Protein AF-N6V0Q0-F1 (afdb_monomer)

InterPro domains:
  IPR012042 Inorganic triphosphatase NeuTTM/CthTTM-like [PIRSF016487] (2-120)
  IPR012042 Inorganic triphosphatase NeuTTM/CthTTM-like [PTHR40114] (2-116)
  IPR023577 CYTH domain [PF01928] (3-109)
  IPR023577 CYTH domain [PS51707] (1-115)
  IPR023577 CYTH domain [SM01118] (1-115)
  IPR033469 CYTH-like domain superfamily [SSF55154] (2-115)

Sequence (128 aa):
MDDRSVRIRLTNESNATLTIKIGKAMTRDEFEYEIPVEDAEELLGTAIGLVIEKTRHKVPFKGFVWEIDVFRGAHRGLVIAEVEMEDENDNPELPDWIGREV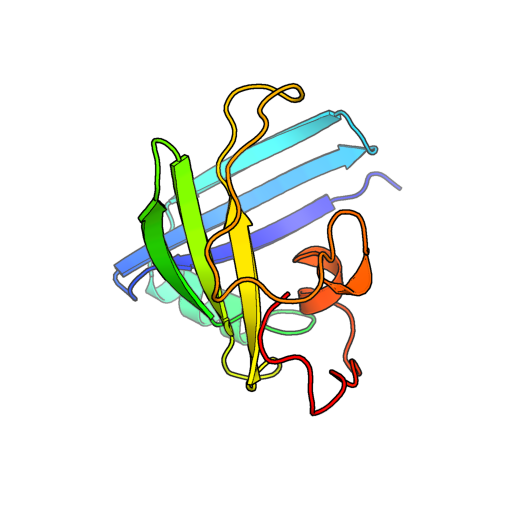TGEHRYSNQALATQFEQEYDELSHTA

Organism: NCBI:txid363754

Nearest PDB structures (foldseek):
  2fgg-assembly1_A  TM=7.174E-01  e=3.174E+00  Mycobacterium tuberculosis
  5wbf-assembly2_B  TM=3.693E-01  e=1.429E+00  Helicobacter pylori 26695
  2qkd-assembly1_A  TM=4.782E-01  e=7.461E+00  Mus musculus
  5wbf-assembly1_A  TM=3.413E-01  e=7.461E+00  Helicobacter pylori 26695

Structure (mmCIF, N/CA/C/O backbone):
data_AF-N6V0Q0-F1
#
_entry.id   AF-N6V0Q0-F1
#
loop_
_atom_site.group_PDB
_atom_site.id
_atom_site.type_symbol
_atom_site.label_atom_id
_atom_site.label_alt_id
_atom_site.label_comp_id
_atom_site.label_asym_id
_atom_site.label_entity_id
_atom_site.label_seq_id
_atom_site.pdbx_PDB_ins_code
_atom_site.Cartn_x
_atom_site.Cartn_y
_atom_site.Cartn_z
_atom_site.occupancy
_atom_site.B_iso_or_equiv
_atom_site.auth_seq_id
_atom_site.auth_comp_id
_atom_site.auth_asym_id
_atom_site.auth_atom_id
_atom_site.pdbx_PDB_model_num
ATOM 1 N N . MET A 1 1 ? -12.318 23.017 2.658 1.00 42.25 1 MET A N 1
ATOM 2 C CA . MET A 1 1 ? -12.156 22.066 3.771 1.00 42.25 1 MET A CA 1
ATOM 3 C C . MET A 1 1 ? -10.741 21.539 3.660 1.00 42.25 1 MET A C 1
ATOM 5 O O . MET A 1 1 ? -10.364 21.161 2.557 1.00 42.25 1 MET A O 1
ATOM 9 N N . ASP A 1 2 ? -9.922 21.672 4.698 1.00 52.44 2 ASP A N 1
ATOM 10 C CA . ASP A 1 2 ? -8.581 21.082 4.677 1.00 52.44 2 ASP A CA 1
ATOM 11 C C . ASP A 1 2 ? -8.747 19.565 4.688 1.00 52.44 2 ASP A C 1
ATOM 13 O O . ASP A 1 2 ? -9.481 19.045 5.529 1.00 52.44 2 ASP A O 1
ATOM 17 N N . ASP A 1 3 ? -8.154 18.885 3.708 1.00 76.06 3 ASP A N 1
ATOM 18 C CA . ASP A 1 3 ? -8.259 17.435 3.606 1.00 76.06 3 ASP A CA 1
ATOM 19 C C . ASP A 1 3 ? -7.396 16.808 4.707 1.00 76.06 3 ASP A C 1
ATOM 21 O O . ASP A 1 3 ? -6.261 17.234 4.955 1.00 76.06 3 ASP A O 1
ATOM 25 N N . ARG A 1 4 ? -7.981 15.854 5.427 1.00 83.19 4 ARG A N 1
ATOM 26 C CA . ARG A 1 4 ? -7.357 15.179 6.563 1.00 83.19 4 ARG A CA 1
ATOM 27 C C . ARG A 1 4 ? -7.634 13.699 6.426 1.00 83.19 4 ARG A C 1
ATOM 29 O O . ARG A 1 4 ? -8.791 13.294 6.371 1.00 83.19 4 ARG A O 1
ATOM 36 N N . SER A 1 5 ? -6.576 12.903 6.424 1.00 87.06 5 SER A N 1
ATOM 37 C CA . SER A 1 5 ? -6.690 11.448 6.400 1.00 87.06 5 SER A CA 1
ATOM 38 C C . SER A 1 5 ? -5.915 10.853 7.559 1.00 87.06 5 SER A C 1
ATOM 40 O O . SER A 1 5 ? -4.757 11.217 7.776 1.00 87.06 5 SER A O 1
ATOM 42 N N . VAL A 1 6 ? -6.537 9.907 8.251 1.00 90.81 6 VAL A N 1
ATOM 43 C CA . VAL A 1 6 ? -5.856 9.014 9.185 1.00 90.81 6 VAL A CA 1
ATOM 44 C C . VAL A 1 6 ? -5.711 7.666 8.496 1.00 90.81 6 VAL A C 1
ATOM 46 O O . VAL A 1 6 ? -6.653 7.188 7.866 1.00 90.81 6 VAL A O 1
ATOM 49 N N . ARG A 1 7 ? -4.528 7.068 8.585 1.00 92.56 7 ARG A N 1
ATOM 50 C CA . ARG A 1 7 ? -4.249 5.735 8.060 1.00 92.56 7 ARG A CA 1
ATOM 51 C C . ARG A 1 7 ? -3.650 4.889 9.166 1.00 92.56 7 ARG A C 1
ATOM 53 O O . ARG A 1 7 ? -2.646 5.279 9.749 1.00 92.56 7 ARG A O 1
ATOM 60 N N . ILE A 1 8 ? -4.242 3.725 9.389 1.00 95.56 8 ILE A N 1
ATOM 61 C CA . ILE A 1 8 ? -3.676 2.680 10.238 1.00 95.56 8 ILE A CA 1
ATOM 62 C C . ILE A 1 8 ? -3.029 1.641 9.331 1.00 95.56 8 ILE A C 1
ATOM 64 O O . ILE A 1 8 ? -3.585 1.289 8.287 1.00 95.56 8 ILE A O 1
ATOM 68 N N . ARG A 1 9 ? -1.840 1.172 9.700 1.00 96.06 9 ARG A N 1
ATOM 69 C CA . ARG A 1 9 ? -1.147 0.085 9.011 1.00 96.06 9 ARG A CA 1
ATOM 70 C C . ARG A 1 9 ? -0.662 -0.918 10.041 1.00 96.06 9 ARG A C 1
ATOM 72 O O . ARG A 1 9 ? 0.092 -0.546 10.927 1.00 96.06 9 ARG A O 1
ATOM 79 N N . LEU A 1 10 ? -1.028 -2.182 9.859 1.00 96.69 10 LEU A N 1
ATOM 80 C CA . LEU A 1 10 ? -0.445 -3.317 10.566 1.00 96.69 10 LEU A CA 1
ATOM 81 C C . LEU A 1 10 ? 0.440 -4.096 9.588 1.00 96.69 10 LEU A C 1
ATOM 83 O O . LEU A 1 10 ? 0.011 -4.432 8.486 1.00 96.69 10 LEU A O 1
ATOM 87 N N . THR A 1 11 ? 1.685 -4.357 9.974 1.00 96.06 11 THR A N 1
ATOM 88 C CA . THR A 1 11 ? 2.679 -5.064 9.158 1.00 96.06 11 THR A CA 1
ATOM 89 C C . THR A 1 11 ? 3.147 -6.307 9.899 1.00 96.06 11 THR A C 1
ATOM 91 O O . THR A 1 11 ? 3.581 -6.218 11.050 1.00 96.06 11 THR A O 1
ATOM 94 N N . ASN A 1 12 ? 3.079 -7.462 9.229 1.00 94.06 12 ASN A N 1
ATOM 95 C CA . ASN A 1 12 ? 3.504 -8.763 9.762 1.00 94.06 12 ASN A CA 1
ATOM 96 C C . ASN A 1 12 ? 2.955 -9.065 11.169 1.00 94.06 12 ASN A C 1
ATOM 98 O O . ASN A 1 12 ? 3.678 -9.642 11.980 1.00 94.06 12 ASN A O 1
ATOM 102 N N . GLU A 1 13 ? 1.742 -8.591 11.482 1.00 91.75 13 GLU A N 1
ATOM 103 C CA . GLU A 1 13 ? 1.051 -8.803 12.772 1.00 91.75 13 GLU A CA 1
ATOM 104 C C . GLU A 1 13 ? 1.855 -8.360 14.014 1.00 91.75 13 GLU A C 1
ATOM 106 O O . GLU A 1 13 ? 1.553 -8.743 15.136 1.00 91.75 13 GLU A O 1
ATOM 111 N N . SER A 1 14 ? 2.909 -7.562 13.829 1.00 95.31 14 SER A N 1
ATOM 112 C CA . SER A 1 14 ? 3.891 -7.272 14.885 1.00 95.31 14 SER A CA 1
ATOM 113 C C . SER A 1 14 ? 4.280 -5.805 14.974 1.00 95.31 14 SER A C 1
ATOM 115 O O . SER A 1 14 ? 4.811 -5.381 15.995 1.00 95.31 14 SER A O 1
ATOM 117 N N . ASN A 1 15 ? 4.027 -5.025 13.922 1.00 96.81 15 ASN A N 1
ATOM 118 C CA . ASN A 1 15 ? 4.383 -3.615 13.864 1.00 96.81 15 ASN A CA 1
ATOM 119 C C . ASN A 1 15 ? 3.193 -2.825 13.348 1.00 96.81 15 ASN A C 1
ATOM 121 O O . ASN A 1 15 ? 2.680 -3.127 12.267 1.00 96.81 15 ASN A O 1
ATOM 125 N N . ALA A 1 16 ? 2.776 -1.808 14.094 1.00 97.75 16 ALA A N 1
ATOM 126 C CA . ALA A 1 16 ? 1.656 -0.976 13.710 1.00 97.75 16 ALA A CA 1
ATOM 127 C C . ALA A 1 16 ? 2.014 0.506 13.715 1.00 97.75 16 ALA A C 1
ATOM 129 O O . ALA A 1 16 ? 2.709 0.992 14.608 1.00 97.75 16 ALA A O 1
ATOM 130 N N . THR A 1 17 ? 1.512 1.225 12.713 1.00 97.94 17 THR A N 1
ATOM 131 C CA . THR A 1 17 ? 1.675 2.672 12.610 1.00 97.94 17 THR A CA 1
ATOM 132 C C . THR A 1 17 ? 0.345 3.376 12.389 1.00 97.94 17 THR A C 1
ATOM 134 O O . THR A 1 17 ? -0.538 2.898 11.669 1.00 97.94 17 THR A O 1
ATOM 137 N N . LEU A 1 18 ? 0.225 4.548 13.010 1.00 96.38 18 LEU A N 1
ATOM 138 C CA . LEU A 1 18 ? -0.826 5.523 12.772 1.00 96.38 18 LEU A CA 1
ATOM 139 C C . LEU A 1 18 ? -0.207 6.717 12.053 1.00 96.38 18 LEU A C 1
ATOM 141 O O . LEU A 1 18 ? 0.667 7.401 12.584 1.00 96.38 18 LEU A O 1
ATOM 145 N N . THR A 1 19 ? -0.685 6.979 10.844 1.00 95.19 19 THR A N 1
ATOM 146 C CA . THR A 1 19 ? -0.281 8.128 10.039 1.00 95.19 19 THR A CA 1
ATOM 147 C C . THR A 1 19 ? -1.415 9.150 9.996 1.00 95.19 19 THR A C 1
ATOM 149 O O . THR A 1 19 ? -2.526 8.826 9.572 1.00 95.19 19 THR A O 1
ATOM 152 N N . ILE A 1 20 ? -1.137 10.401 10.355 1.00 92.81 20 ILE A N 1
ATOM 153 C CA . ILE A 1 20 ? -2.045 11.539 10.176 1.00 92.81 20 ILE A CA 1
ATOM 154 C C . ILE A 1 20 ? -1.484 12.420 9.064 1.00 92.81 20 ILE A C 1
ATOM 156 O O . ILE A 1 20 ? -0.363 12.910 9.174 1.00 92.81 20 ILE A O 1
ATOM 160 N N . LYS A 1 21 ? -2.268 12.647 8.007 1.00 89.81 21 LYS A N 1
ATOM 161 C CA . LYS A 1 21 ? -1.921 13.585 6.930 1.00 89.81 21 LYS A CA 1
ATOM 162 C C . LYS A 1 21 ? -2.857 14.783 6.965 1.00 89.81 21 LYS A C 1
ATOM 164 O O . LYS A 1 21 ? -4.076 14.601 6.977 1.00 89.81 21 LYS A O 1
ATOM 169 N N . ILE A 1 22 ? -2.299 15.992 6.964 1.00 89.00 22 ILE A N 1
ATOM 170 C CA . ILE A 1 22 ? -3.047 17.255 7.014 1.00 89.00 22 ILE A CA 1
ATOM 171 C C . ILE A 1 22 ? -2.522 18.176 5.911 1.00 89.00 22 ILE A C 1
ATOM 173 O O . ILE A 1 22 ? -1.320 18.395 5.804 1.00 89.00 22 ILE A O 1
ATOM 177 N N . GLY A 1 23 ? -3.412 18.730 5.086 1.00 81.06 23 GLY A N 1
ATOM 178 C CA . GLY A 1 23 ? -3.035 19.726 4.077 1.00 81.06 23 GLY A CA 1
ATOM 179 C C . GLY A 1 23 ? 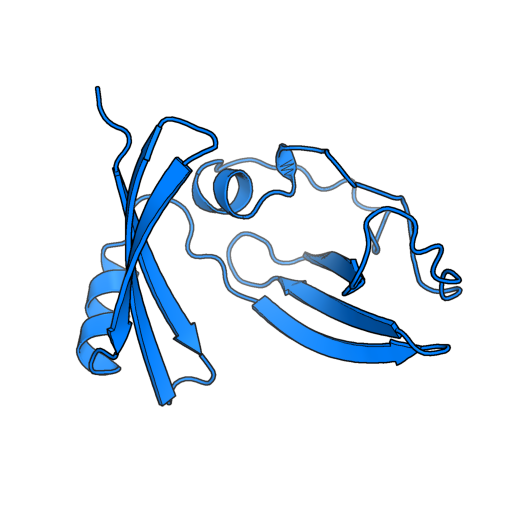-3.715 19.518 2.727 1.00 81.06 23 GLY A C 1
ATOM 180 O O . GLY A 1 23 ? -4.618 18.692 2.573 1.00 81.06 23 GLY A O 1
ATOM 181 N N . LYS A 1 24 ? -3.293 20.286 1.717 1.00 70.38 24 LYS A N 1
ATOM 182 C CA . LYS A 1 24 ? -3.918 20.296 0.385 1.00 70.38 24 LYS A CA 1
ATOM 183 C C . LYS A 1 24 ? -2.950 19.807 -0.688 1.00 70.38 24 LYS A C 1
ATOM 185 O O . LYS A 1 24 ? -1.835 20.303 -0.791 1.00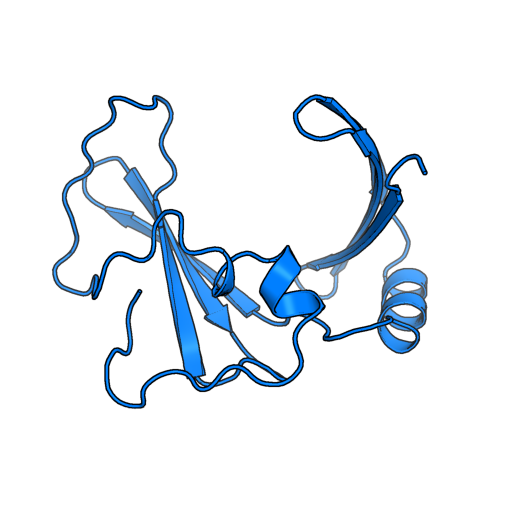 70.38 24 LYS A O 1
ATOM 190 N N . ALA A 1 25 ? -3.447 18.912 -1.543 1.00 65.62 25 ALA A N 1
ATOM 191 C CA . ALA A 1 25 ? -2.793 18.466 -2.773 1.00 65.62 25 ALA A CA 1
ATOM 192 C C . ALA A 1 25 ? -1.312 18.063 -2.584 1.00 65.62 25 ALA A C 1
ATOM 194 O O . ALA A 1 25 ? -1.044 17.057 -1.937 1.00 65.62 25 ALA A O 1
ATOM 195 N N . MET A 1 26 ? -0.383 18.839 -3.154 1.00 57.97 26 MET A N 1
ATOM 196 C CA . MET A 1 26 ? 1.048 18.525 -3.297 1.00 57.97 26 MET A CA 1
ATOM 197 C C . MET A 1 26 ? 1.892 18.750 -2.032 1.00 57.97 26 MET A C 1
ATOM 199 O O . MET A 1 26 ? 3.049 18.345 -1.997 1.00 57.97 26 MET A O 1
ATOM 203 N N . THR A 1 27 ? 1.354 19.392 -0.992 1.00 65.62 27 THR A N 1
ATOM 204 C CA . THR A 1 27 ? 2.089 19.616 0.261 1.00 65.62 27 THR A CA 1
ATOM 205 C C . THR A 1 27 ? 1.195 19.242 1.430 1.00 65.62 27 THR A C 1
ATOM 207 O O . THR A 1 27 ? 0.186 19.897 1.709 1.00 65.62 27 THR A O 1
ATOM 210 N N . ARG A 1 28 ? 1.545 18.134 2.079 1.00 79.19 28 ARG A N 1
ATOM 211 C CA . ARG A 1 28 ? 0.860 17.612 3.256 1.00 79.19 28 ARG A CA 1
ATOM 212 C C . ARG A 1 28 ? 1.873 17.428 4.364 1.00 79.19 28 ARG A C 1
ATOM 214 O O . ARG A 1 28 ? 2.912 16.817 4.137 1.00 79.19 28 ARG A O 1
ATOM 221 N N . ASP A 1 29 ? 1.524 17.918 5.543 1.00 87.50 29 ASP A N 1
ATOM 222 C CA . ASP A 1 29 ? 2.217 17.529 6.758 1.00 87.50 29 ASP A CA 1
ATOM 223 C C . ASP A 1 29 ? 1.814 16.088 7.076 1.00 87.50 29 ASP A C 1
ATOM 225 O O . ASP A 1 29 ? 0.624 15.746 7.069 1.00 87.50 29 ASP A O 1
ATOM 229 N N . GLU A 1 30 ? 2.809 15.242 7.318 1.00 93.00 30 GLU A N 1
ATOM 230 C CA . GLU A 1 30 ? 2.636 13.837 7.662 1.00 93.00 30 GLU A CA 1
ATOM 231 C C . GLU A 1 30 ? 3.253 13.583 9.034 1.00 93.00 30 GLU A C 1
ATOM 233 O O .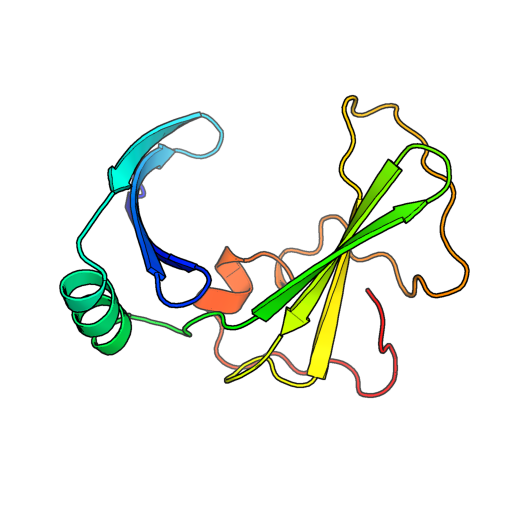 GLU A 1 30 ? 4.428 13.859 9.267 1.00 93.00 30 GLU A O 1
ATOM 238 N N . PHE A 1 31 ? 2.431 13.073 9.945 1.00 93.25 31 PHE A N 1
ATOM 239 C CA . PHE A 1 31 ? 2.836 12.670 11.282 1.00 93.25 31 PHE A CA 1
ATOM 240 C C . PHE A 1 31 ? 2.649 11.165 11.389 1.00 93.25 31 PHE A C 1
ATOM 242 O O . PHE A 1 31 ? 1.541 10.670 11.175 1.00 93.25 31 PHE A O 1
ATOM 249 N N . GLU A 1 32 ? 3.717 10.445 11.706 1.00 96.75 32 GLU A N 1
ATOM 250 C CA . GLU A 1 32 ? 3.698 8.994 11.851 1.00 96.75 32 GLU A CA 1
ATOM 251 C C . GLU A 1 32 ? 4.094 8.605 13.273 1.00 96.75 32 GLU A C 1
ATOM 253 O O . GLU A 1 32 ? 5.073 9.113 13.822 1.00 96.75 32 GLU A O 1
ATOM 258 N N . TYR A 1 33 ? 3.299 7.718 13.866 1.00 97.25 33 TYR A N 1
ATOM 259 C CA . TYR A 1 33 ? 3.485 7.219 15.220 1.00 97.25 33 TYR A CA 1
ATOM 260 C C . TYR A 1 33 ? 3.436 5.698 15.208 1.00 97.25 33 TYR A C 1
ATOM 262 O O . TYR A 1 33 ? 2.529 5.112 14.612 1.00 97.25 33 TYR A O 1
ATOM 270 N N . GLU A 1 34 ? 4.372 5.065 15.906 1.00 97.94 34 GLU A N 1
ATOM 271 C CA . GLU A 1 34 ? 4.213 3.670 16.305 1.00 97.94 34 GLU A CA 1
ATOM 272 C C . GLU A 1 34 ? 3.094 3.576 17.344 1.00 97.94 34 GLU A C 1
ATOM 274 O O . GLU A 1 34 ? 3.006 4.403 18.257 1.00 97.94 34 GLU A O 1
ATOM 279 N N . ILE A 1 35 ? 2.232 2.576 17.192 1.00 97.75 35 ILE A N 1
ATOM 280 C CA . ILE A 1 35 ? 1.140 2.291 18.125 1.00 97.75 35 ILE A CA 1
ATOM 281 C C . ILE A 1 35 ? 1.171 0.809 18.521 1.00 97.75 35 ILE A C 1
ATOM 283 O O . ILE A 1 35 ? 1.717 -0.009 17.773 1.00 97.75 35 ILE A O 1
ATOM 287 N N . PRO A 1 36 ? 0.599 0.431 19.678 1.00 98.06 36 PRO A N 1
ATOM 288 C CA . PRO A 1 36 ? 0.403 -0.972 20.021 1.00 98.06 36 PRO A CA 1
ATOM 289 C C . PRO A 1 36 ? -0.373 -1.722 18.929 1.00 98.06 36 PRO A C 1
ATOM 291 O O . PRO A 1 36 ? -1.278 -1.171 18.303 1.00 98.06 36 PRO A O 1
ATOM 294 N N . VAL A 1 37 ? -0.035 -2.997 18.716 1.00 97.62 37 VAL A N 1
ATOM 295 C CA . VAL A 1 37 ? -0.740 -3.854 17.745 1.00 97.62 37 VAL A CA 1
ATOM 296 C C . VAL A 1 37 ? -2.217 -4.002 18.113 1.00 97.62 37 VAL A C 1
ATOM 298 O O . VAL A 1 37 ? -3.063 -3.892 17.234 1.00 97.62 37 VAL A O 1
ATOM 301 N N . GLU A 1 38 ? -2.524 -4.164 19.402 1.00 97.06 38 GLU A N 1
ATOM 302 C CA . GLU A 1 38 ? -3.899 -4.290 19.907 1.00 97.06 38 GLU A CA 1
ATOM 303 C C . GLU A 1 38 ? -4.753 -3.063 19.536 1.00 97.06 38 GLU A C 1
ATOM 305 O O . GLU A 1 38 ? -5.848 -3.209 18.992 1.00 97.06 38 GLU A O 1
ATOM 310 N N . ASP A 1 39 ? -4.213 -1.852 19.719 1.00 96.69 39 ASP A N 1
ATOM 311 C CA . ASP A 1 39 ? -4.878 -0.606 19.319 1.00 96.69 39 ASP A CA 1
ATOM 312 C C . ASP A 1 39 ? -5.113 -0.566 17.800 1.00 96.69 39 ASP A C 1
ATOM 314 O O . ASP A 1 39 ? -6.163 -0.134 17.325 1.00 96.69 39 ASP A O 1
ATOM 318 N N . ALA A 1 40 ? -4.136 -1.016 17.008 1.00 96.19 40 ALA A N 1
ATOM 319 C CA . ALA A 1 40 ? -4.252 -1.031 15.555 1.00 96.19 40 ALA A CA 1
ATOM 320 C C . ALA A 1 40 ? -5.336 -1.998 15.066 1.00 96.19 40 ALA A C 1
ATOM 322 O O . ALA A 1 40 ? -6.076 -1.657 14.144 1.00 96.19 40 ALA A O 1
ATOM 323 N N . GLU A 1 41 ? -5.446 -3.178 15.676 1.00 94.25 41 GLU A N 1
ATOM 324 C CA . GLU A 1 41 ? -6.491 -4.160 15.378 1.00 94.25 41 GLU A CA 1
ATOM 325 C C . GLU A 1 41 ? -7.886 -3.610 15.700 1.00 94.25 41 GLU A C 1
ATOM 327 O O . GLU A 1 41 ? -8.791 -3.706 14.864 1.00 94.25 41 GLU A O 1
ATOM 332 N N . GLU A 1 42 ? -8.056 -2.962 16.858 1.00 94.56 42 GLU A N 1
ATOM 333 C CA . GLU A 1 42 ? -9.321 -2.317 17.233 1.00 94.56 42 GLU A CA 1
ATOM 334 C C . GLU A 1 42 ? -9.695 -1.196 16.247 1.00 94.56 42 GLU A C 1
ATOM 336 O O . GLU A 1 42 ? -10.828 -1.126 15.755 1.00 94.56 42 GLU A O 1
ATOM 341 N N . LEU A 1 43 ? -8.731 -0.343 15.888 1.00 93.69 43 LEU A N 1
ATOM 342 C CA . LEU A 1 43 ? -8.947 0.750 14.939 1.00 93.69 43 LEU A CA 1
ATOM 343 C C . LEU A 1 43 ? -9.248 0.241 13.522 1.00 93.69 43 LEU A C 1
ATOM 345 O O . LEU A 1 43 ? -10.112 0.800 12.846 1.00 93.69 43 LEU A O 1
ATOM 349 N N . LEU A 1 44 ? -8.592 -0.831 13.068 1.00 91.75 44 LEU A N 1
ATOM 350 C CA . LEU A 1 44 ? -8.893 -1.464 11.779 1.00 91.75 44 LEU A CA 1
ATOM 351 C C . LEU A 1 44 ? -10.306 -2.059 11.758 1.00 91.75 44 LEU A C 1
ATOM 353 O O . LEU A 1 44 ? -10.995 -1.945 10.745 1.00 91.75 44 LEU A O 1
ATOM 357 N N . GLY A 1 45 ? -10.778 -2.616 12.878 1.00 87.88 45 GLY A N 1
ATOM 358 C CA . GLY A 1 45 ? -12.151 -3.113 13.022 1.00 87.88 45 GLY A CA 1
ATOM 359 C C . GLY A 1 45 ? -13.231 -2.027 12.916 1.00 87.88 45 GLY A C 1
ATOM 360 O O . GLY A 1 45 ? -14.387 -2.334 12.627 1.00 87.88 45 GLY A O 1
ATOM 361 N N . THR A 1 46 ? -12.863 -0.757 13.106 1.00 87.50 46 THR A N 1
ATOM 362 C CA . THR A 1 46 ? -13.758 0.409 12.975 1.00 87.50 46 THR A CA 1
ATOM 363 C C . THR A 1 46 ? -13.490 1.235 11.713 1.00 87.50 46 THR A C 1
ATOM 365 O O . THR A 1 46 ? -14.057 2.320 11.548 1.00 87.50 46 THR A O 1
ATOM 368 N N . ALA A 1 47 ? -12.642 0.734 10.806 1.00 84.06 47 ALA A N 1
ATOM 369 C CA . ALA A 1 47 ? -12.253 1.445 9.598 1.00 84.06 47 ALA A CA 1
ATOM 370 C C . ALA A 1 47 ? -13.463 1.781 8.712 1.00 84.06 47 ALA A C 1
ATOM 372 O O . ALA A 1 47 ? -14.352 0.965 8.470 1.00 84.06 47 ALA A O 1
ATOM 373 N N . ILE A 1 48 ? -13.467 3.007 8.188 1.00 80.62 48 ILE A N 1
ATOM 374 C CA . ILE A 1 48 ? -14.453 3.467 7.210 1.00 80.62 48 ILE A CA 1
ATOM 375 C C . ILE A 1 48 ? -13.890 3.198 5.814 1.00 80.62 48 ILE A C 1
ATOM 377 O O . ILE A 1 48 ? -12.832 3.722 5.470 1.00 80.62 48 ILE A O 1
ATOM 381 N N . GLY A 1 49 ? -14.614 2.423 5.006 1.00 84.38 49 GLY A N 1
ATOM 382 C CA . GLY A 1 49 ? -14.178 2.005 3.671 1.00 84.38 49 GLY A CA 1
ATOM 383 C C . GLY A 1 49 ? -13.738 0.543 3.640 1.00 84.38 49 GLY A C 1
ATOM 384 O O . GLY A 1 49 ? -14.230 -0.275 4.414 1.00 84.38 49 GLY A O 1
ATOM 385 N N . LEU A 1 50 ? -12.829 0.217 2.723 1.00 88.38 50 LEU A N 1
ATOM 386 C CA . LEU A 1 50 ? -12.249 -1.114 2.582 1.00 88.38 50 LEU A CA 1
ATOM 387 C C . LEU A 1 50 ? -10.865 -1.163 3.228 1.00 88.38 50 LEU A C 1
ATOM 389 O O . LEU A 1 50 ? -9.991 -0.344 2.932 1.00 88.38 50 LEU A O 1
ATOM 393 N N . VAL A 1 51 ? -10.646 -2.169 4.073 1.00 91.62 51 VAL A N 1
ATOM 394 C CA . VAL A 1 51 ? -9.306 -2.491 4.566 1.00 91.62 51 VAL A CA 1
ATOM 395 C C . VAL A 1 51 ? -8.520 -3.131 3.424 1.00 91.62 51 VAL A C 1
ATOM 397 O O . VAL A 1 51 ? -8.932 -4.142 2.854 1.00 91.62 51 VAL A O 1
ATOM 400 N N . ILE A 1 52 ? -7.387 -2.524 3.070 1.00 94.12 52 ILE A N 1
ATOM 401 C CA . ILE A 1 52 ? -6.480 -3.081 2.067 1.00 94.12 52 ILE A CA 1
ATOM 402 C C . ILE A 1 52 ? -5.589 -4.117 2.741 1.00 94.12 52 ILE A C 1
ATOM 404 O O . ILE A 1 52 ? -4.729 -3.780 3.553 1.00 94.12 52 ILE A O 1
ATOM 408 N N . GLU A 1 53 ? -5.752 -5.368 2.332 1.00 94.50 53 GLU A N 1
ATOM 409 C CA . GLU A 1 53 ? -4.918 -6.484 2.757 1.00 94.50 53 GLU A CA 1
ATOM 410 C C . GLU A 1 53 ? -4.077 -6.964 1.577 1.00 94.50 53 GLU A C 1
ATOM 412 O O . GLU A 1 53 ? -4.612 -7.249 0.505 1.00 94.50 53 GLU A O 1
ATOM 417 N N . LYS A 1 54 ? -2.757 -7.073 1.751 1.00 96.44 54 LYS A N 1
ATOM 418 C CA . LYS A 1 54 ? -1.864 -7.559 0.693 1.00 96.44 54 LYS A CA 1
ATOM 419 C C . LYS A 1 54 ? -0.601 -8.204 1.241 1.00 96.44 54 LYS A C 1
ATOM 421 O O . LYS A 1 54 ? -0.166 -7.913 2.352 1.00 96.44 54 LYS A O 1
ATOM 426 N N . THR A 1 55 ? 0.002 -9.070 0.436 1.00 97.12 55 THR A N 1
ATOM 427 C CA . THR A 1 55 ? 1.376 -9.540 0.632 1.00 97.12 55 THR A CA 1
ATOM 428 C C . THR A 1 55 ? 2.261 -8.871 -0.406 1.00 97.12 55 THR A C 1
ATOM 430 O O . THR A 1 55 ? 2.009 -9.018 -1.598 1.00 97.12 55 THR A O 1
ATOM 433 N N . ARG A 1 56 ? 3.287 -8.149 0.050 1.00 97.44 56 ARG A N 1
ATOM 434 C CA . ARG A 1 56 ? 4.267 -7.499 -0.819 1.00 97.44 56 ARG A CA 1
ATOM 435 C C . ARG A 1 56 ? 5.510 -8.368 -0.961 1.00 97.44 56 ARG A C 1
ATOM 437 O O . ARG A 1 56 ? 6.178 -8.656 0.031 1.00 97.44 56 ARG A O 1
ATOM 444 N N . HIS A 1 57 ? 5.836 -8.751 -2.187 1.00 96.75 57 HIS A N 1
ATOM 445 C CA . HIS A 1 57 ? 7.073 -9.441 -2.531 1.00 96.75 57 HIS A CA 1
ATOM 446 C C . HIS A 1 57 ? 8.058 -8.447 -3.140 1.00 96.75 57 HIS A C 1
ATOM 448 O O . HIS A 1 57 ? 7.708 -7.743 -4.077 1.00 96.75 57 HIS A O 1
ATOM 454 N N . LYS A 1 58 ? 9.293 -8.406 -2.637 1.00 96.81 58 LYS A N 1
ATOM 455 C CA . LYS A 1 58 ? 10.375 -7.619 -3.244 1.00 96.81 58 LYS A CA 1
ATOM 456 C C . LYS A 1 58 ? 11.220 -8.523 -4.131 1.00 96.81 58 LYS A C 1
ATOM 458 O O . LYS A 1 58 ? 11.818 -9.479 -3.637 1.00 96.81 58 LYS A O 1
ATOM 463 N N . VAL A 1 59 ? 11.254 -8.235 -5.427 1.00 96.56 59 VAL A N 1
ATOM 464 C CA . VAL A 1 59 ? 11.932 -9.040 -6.447 1.00 96.56 59 VAL A CA 1
AT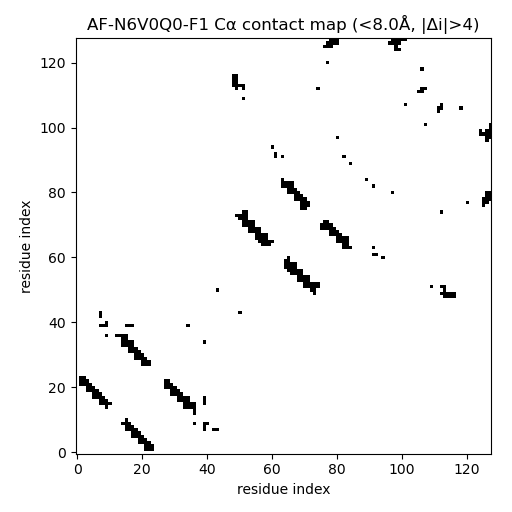OM 465 C C . VAL A 1 59 ? 13.003 -8.189 -7.132 1.00 96.56 59 VAL A C 1
ATOM 467 O O . VAL A 1 59 ? 12.672 -7.323 -7.941 1.00 96.56 59 VAL A O 1
ATOM 470 N N . PRO A 1 60 ? 14.294 -8.415 -6.836 1.00 96.19 60 PRO A N 1
ATOM 471 C CA . PRO A 1 60 ? 15.377 -7.760 -7.557 1.00 96.19 60 PRO A CA 1
ATOM 472 C C . PRO A 1 60 ? 15.418 -8.220 -9.019 1.00 96.19 60 PRO A C 1
ATOM 474 O O . PRO A 1 60 ? 15.454 -9.421 -9.297 1.00 96.19 60 PRO A O 1
ATOM 477 N N . PHE A 1 61 ? 15.467 -7.278 -9.957 1.00 95.75 61 PHE A N 1
ATOM 478 C CA . PHE A 1 61 ? 15.600 -7.550 -11.384 1.00 95.75 61 PHE A CA 1
ATOM 479 C C . PHE A 1 61 ? 16.417 -6.453 -12.067 1.00 95.75 61 PHE A C 1
ATOM 481 O O . PHE A 1 61 ? 16.056 -5.282 -12.032 1.00 95.75 61 PHE A O 1
ATOM 488 N N . LYS A 1 62 ? 17.532 -6.849 -12.694 1.00 94.50 62 LYS A N 1
ATOM 489 C CA . LYS A 1 62 ? 18.393 -5.979 -13.518 1.00 94.50 62 LYS A CA 1
ATOM 490 C C . LYS A 1 62 ? 18.737 -4.619 -12.885 1.00 94.50 62 LYS A C 1
ATOM 492 O O . LYS A 1 62 ? 18.760 -3.600 -13.560 1.00 94.50 62 LYS A O 1
ATOM 497 N N . GLY A 1 63 ? 19.048 -4.626 -11.590 1.00 94.06 63 GLY A N 1
ATOM 498 C CA . GLY A 1 63 ? 19.464 -3.428 -10.852 1.00 94.06 63 GLY A CA 1
ATOM 499 C C . GLY A 1 63 ? 18.326 -2.655 -10.186 1.00 94.06 63 GLY A C 1
ATOM 500 O O . GLY A 1 63 ? 18.615 -1.789 -9.374 1.00 94.06 63 GLY A O 1
ATOM 501 N N . PHE A 1 64 ? 17.070 -3.021 -10.444 1.00 96.06 64 PHE A N 1
ATOM 502 C CA . PHE A 1 64 ? 15.892 -2.436 -9.807 1.00 96.06 64 PHE A CA 1
ATOM 503 C C . PHE A 1 64 ? 15.225 -3.436 -8.863 1.00 96.06 64 PHE A C 1
ATOM 505 O O . PHE A 1 64 ? 15.451 -4.649 -8.951 1.00 96.06 64 PHE A O 1
ATOM 512 N N . VAL A 1 65 ? 14.383 -2.939 -7.961 1.00 96.25 65 VAL A N 1
ATOM 513 C CA . VAL A 1 65 ? 13.540 -3.770 -7.098 1.00 96.25 65 VAL A CA 1
ATOM 514 C C . VAL A 1 65 ? 12.092 -3.589 -7.518 1.00 96.25 65 VAL A C 1
ATOM 516 O O . VAL A 1 65 ? 11.570 -2.480 -7.517 1.00 96.25 65 VAL A O 1
ATOM 519 N N . TRP A 1 66 ? 11.445 -4.699 -7.858 1.00 96.44 66 TRP A N 1
ATOM 520 C CA . TRP A 1 66 ? 10.014 -4.742 -8.120 1.00 96.44 66 TRP A CA 1
ATOM 521 C C . TRP A 1 66 ? 9.271 -5.141 -6.84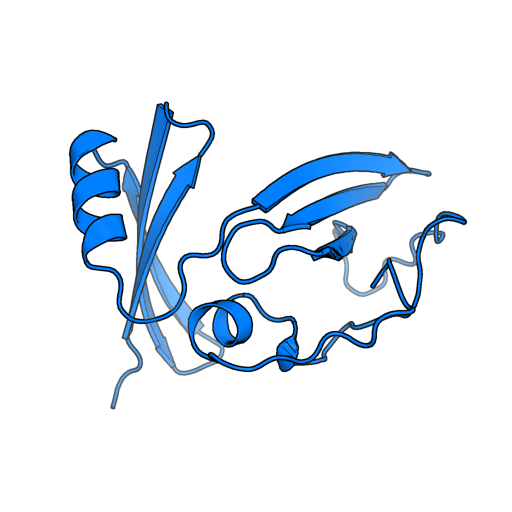9 1.00 96.44 66 TRP A C 1
ATOM 523 O O . TRP A 1 66 ? 9.534 -6.196 -6.268 1.00 96.44 66 TRP A O 1
ATOM 533 N N . GLU A 1 67 ? 8.339 -4.308 -6.413 1.00 97.44 67 GLU A N 1
ATOM 534 C CA . GLU A 1 67 ? 7.383 -4.588 -5.354 1.00 97.44 67 GLU A CA 1
ATOM 535 C C . GLU A 1 67 ? 6.103 -5.175 -5.964 1.00 97.44 67 GLU A C 1
ATOM 537 O O . GLU A 1 67 ? 5.301 -4.472 -6.571 1.00 97.44 67 GLU A O 1
ATOM 542 N N . ILE A 1 68 ? 5.905 -6.482 -5.797 1.00 97.31 68 ILE A N 1
ATOM 543 C CA . ILE A 1 68 ? 4.723 -7.204 -6.277 1.00 97.31 68 ILE A CA 1
ATOM 544 C C . ILE A 1 68 ? 3.734 -7.347 -5.124 1.00 97.31 68 ILE A C 1
ATOM 546 O O . ILE A 1 68 ? 3.957 -8.113 -4.183 1.00 97.31 68 ILE A O 1
ATOM 550 N N . ASP A 1 69 ? 2.631 -6.620 -5.205 1.00 97.12 69 ASP A N 1
ATOM 551 C CA . ASP A 1 69 ? 1.533 -6.649 -4.254 1.00 97.12 69 ASP A CA 1
ATOM 552 C C . ASP A 1 69 ? 0.461 -7.648 -4.682 1.00 97.12 69 ASP A C 1
ATOM 554 O O . ASP A 1 69 ? -0.262 -7.430 -5.651 1.00 97.12 69 ASP A O 1
ATOM 558 N N . VAL A 1 70 ? 0.316 -8.727 -3.913 1.00 96.69 70 VAL A N 1
ATOM 559 C CA . VAL A 1 70 ? -0.764 -9.707 -4.074 1.00 96.69 70 VAL A CA 1
ATOM 560 C C . VAL A 1 70 ? -1.868 -9.385 -3.075 1.00 96.69 70 VAL A C 1
ATOM 562 O O . VAL A 1 70 ? -1.713 -9.617 -1.868 1.00 96.69 70 VAL A O 1
ATOM 565 N N . PHE A 1 71 ? -2.979 -8.840 -3.566 1.00 95.44 71 PHE A N 1
ATOM 566 C CA . PHE A 1 71 ? -4.078 -8.378 -2.726 1.00 95.44 71 PHE A CA 1
ATOM 567 C C . PHE A 1 71 ? -4.984 -9.526 -2.260 1.00 95.44 71 PHE A C 1
ATOM 569 O O . PHE A 1 71 ? -5.150 -10.564 -2.910 1.00 95.44 71 PHE A O 1
ATOM 576 N N . ARG A 1 72 ? -5.563 -9.338 -1.075 1.00 93.31 72 ARG A N 1
ATOM 577 C CA . ARG A 1 72 ? -6.464 -10.259 -0.377 1.00 93.31 72 ARG A CA 1
ATOM 578 C C . ARG A 1 72 ? -7.726 -9.507 0.060 1.00 93.31 72 ARG A C 1
ATOM 580 O O . ARG A 1 72 ? -7.932 -8.351 -0.306 1.00 93.31 72 ARG A O 1
ATOM 587 N N . GLY A 1 73 ? -8.588 -10.185 0.817 1.00 91.06 73 GLY A N 1
ATOM 588 C CA . GLY A 1 73 ? -9.831 -9.600 1.314 1.00 91.06 73 GLY A CA 1
ATOM 589 C C . GLY A 1 73 ? -10.717 -9.118 0.166 1.00 91.06 73 GLY A C 1
ATOM 590 O O . GLY A 1 73 ? -10.963 -9.867 -0.783 1.00 91.06 73 GLY A O 1
ATOM 591 N N . ALA A 1 74 ? -11.151 -7.860 0.247 1.00 89.94 74 ALA A N 1
ATOM 592 C CA . ALA A 1 74 ? -12.012 -7.220 -0.747 1.00 89.94 74 ALA A CA 1
ATOM 593 C C . ALA A 1 74 ? -11.392 -7.134 -2.155 1.00 89.94 74 ALA A C 1
ATOM 595 O O . ALA A 1 74 ? -12.126 -7.112 -3.135 1.00 89.94 74 ALA A O 1
ATOM 596 N N . HIS A 1 75 ? -10.059 -7.149 -2.258 1.00 91.62 75 HIS A N 1
ATOM 597 C CA . HIS A 1 75 ? -9.320 -7.009 -3.522 1.00 91.62 75 HIS A CA 1
ATOM 598 C C . HIS A 1 75 ? -8.657 -8.319 -3.965 1.00 91.62 75 HIS A C 1
ATOM 600 O O . HIS A 1 75 ? -7.682 -8.323 -4.714 1.00 91.62 75 HIS A O 1
ATOM 606 N N . ARG A 1 76 ? -9.149 -9.463 -3.472 1.00 91.44 76 ARG A N 1
ATOM 607 C CA . ARG A 1 76 ? -8.618 -10.783 -3.834 1.00 91.44 76 ARG A CA 1
ATOM 608 C C . ARG A 1 76 ? -8.629 -10.974 -5.355 1.00 91.44 76 ARG A C 1
ATOM 610 O O . ARG A 1 76 ? -9.674 -10.878 -5.985 1.00 91.44 76 ARG A O 1
ATOM 617 N N . GLY A 1 77 ? -7.477 -11.360 -5.902 1.00 90.62 77 GLY A N 1
ATOM 618 C CA . GLY A 1 77 ? -7.282 -11.601 -7.338 1.00 90.62 77 GLY A CA 1
ATOM 619 C C . GLY A 1 77 ? -6.536 -10.469 -8.045 1.00 90.62 77 GLY A C 1
ATOM 620 O O . GLY A 1 77 ? -5.941 -10.710 -9.090 1.00 90.62 77 GLY A O 1
ATOM 621 N N . LEU A 1 78 ? -6.482 -9.278 -7.442 1.00 93.25 78 LEU A N 1
ATOM 622 C CA . LEU A 1 78 ? -5.655 -8.181 -7.925 1.00 93.25 78 LEU A CA 1
ATOM 623 C C . LEU A 1 78 ? -4.177 -8.425 -7.580 1.00 93.25 78 LEU A C 1
ATOM 625 O O . LEU A 1 78 ? -3.826 -8.717 -6.432 1.00 93.25 78 LEU A O 1
ATOM 629 N N . VAL A 1 79 ? -3.314 -8.261 -8.582 1.00 95.25 79 VAL A N 1
ATOM 630 C CA . VAL A 1 79 ? -1.856 -8.251 -8.437 1.00 95.25 79 VAL A CA 1
ATOM 631 C C . VAL A 1 79 ? -1.320 -7.011 -9.139 1.00 95.25 79 VAL A C 1
ATOM 633 O O . VAL A 1 79 ? -1.636 -6.797 -10.307 1.00 95.25 79 VAL A O 1
ATOM 636 N N . ILE A 1 80 ? -0.535 -6.208 -8.422 1.00 95.69 80 ILE A N 1
ATOM 637 C CA . ILE A 1 80 ? 0.108 -5.001 -8.961 1.00 95.69 80 ILE A CA 1
ATOM 638 C C . ILE A 1 80 ? 1.613 -5.121 -8.759 1.00 95.69 80 ILE A C 1
ATOM 640 O O . ILE A 1 80 ? 2.052 -5.492 -7.670 1.00 95.69 80 ILE A O 1
ATOM 644 N N . ALA A 1 81 ? 2.393 -4.797 -9.782 1.00 95.94 81 ALA A N 1
ATOM 645 C CA . ALA A 1 81 ? 3.839 -4.691 -9.697 1.00 95.94 81 ALA A CA 1
ATOM 646 C C . ALA A 1 81 ? 4.278 -3.229 -9.854 1.00 95.94 81 ALA A C 1
ATOM 648 O O . ALA A 1 81 ? 4.025 -2.595 -10.871 1.00 95.94 81 ALA A O 1
ATOM 649 N N . GLU A 1 82 ? 4.968 -2.703 -8.847 1.00 95.06 82 GLU A N 1
ATOM 650 C CA . GLU A 1 82 ? 5.556 -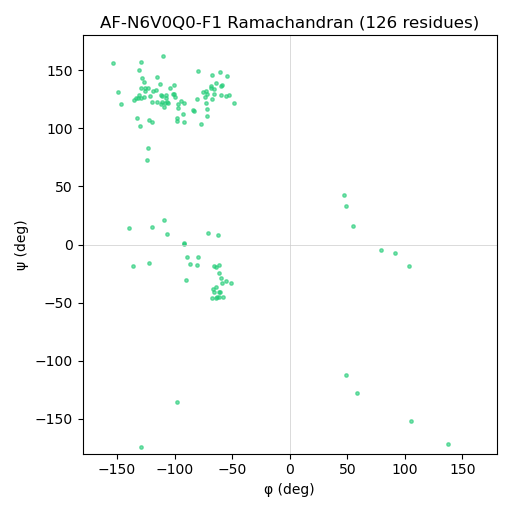1.362 -8.864 1.00 95.06 82 GLU A CA 1
ATOM 651 C C . GLU A 1 82 ? 7.080 -1.485 -8.854 1.00 95.06 82 GLU A C 1
ATOM 653 O O . GLU A 1 82 ? 7.632 -2.330 -8.150 1.00 95.06 82 GLU A O 1
ATOM 658 N N . VAL A 1 83 ? 7.778 -0.673 -9.642 1.00 95.12 83 VAL A N 1
ATOM 659 C CA . VAL A 1 83 ? 9.244 -0.632 -9.643 1.00 95.12 83 VAL A CA 1
ATOM 660 C C . VAL A 1 83 ? 9.721 0.549 -8.805 1.00 95.12 83 VAL A C 1
ATOM 662 O O . VAL A 1 83 ? 9.292 1.681 -9.017 1.00 95.12 83 VAL A O 1
ATOM 665 N N . GLU A 1 84 ? 10.605 0.289 -7.842 1.00 91.44 84 GLU A N 1
ATOM 666 C CA . GLU A 1 84 ? 11.284 1.351 -7.098 1.00 91.44 84 GLU A CA 1
ATOM 667 C C . GLU A 1 84 ? 12.308 2.028 -8.029 1.00 91.44 84 GLU A C 1
ATOM 669 O O . GLU A 1 84 ? 13.248 1.379 -8.496 1.00 91.44 84 GLU A O 1
ATOM 674 N N . MET A 1 85 ? 12.106 3.320 -8.307 1.00 91.31 85 MET A N 1
ATOM 675 C CA . MET A 1 85 ? 12.996 4.170 -9.110 1.00 91.31 85 MET A CA 1
ATOM 676 C C . MET A 1 85 ? 13.575 5.288 -8.238 1.00 91.31 85 MET A C 1
ATOM 678 O O . MET A 1 85 ? 12.895 5.794 -7.340 1.00 91.31 85 MET A O 1
ATOM 682 N N . GLU A 1 86 ? 14.828 5.662 -8.489 1.00 89.06 86 GLU A N 1
ATOM 683 C CA . GLU A 1 86 ? 15.500 6.759 -7.783 1.00 89.06 86 GLU A CA 1
ATOM 684 C C . GLU A 1 86 ? 15.283 8.098 -8.499 1.00 89.06 86 GLU A C 1
ATOM 686 O O . GLU A 1 86 ? 15.212 9.141 -7.844 1.00 89.06 86 GLU A O 1
ATOM 691 N N . ASP A 1 87 ? 15.144 8.064 -9.827 1.00 90.06 87 ASP A N 1
ATOM 692 C CA . ASP A 1 87 ? 14.948 9.232 -10.683 1.00 90.06 87 ASP A CA 1
ATOM 693 C C . ASP A 1 87 ? 13.768 9.025 -11.646 1.00 90.06 87 ASP A C 1
ATOM 695 O O . ASP A 1 87 ? 13.467 7.917 -12.083 1.00 90.06 87 ASP A O 1
ATOM 699 N N . GLU A 1 88 ? 13.097 10.114 -12.018 1.00 85.62 88 GLU A N 1
ATOM 700 C CA . GLU A 1 88 ? 11.996 10.089 -12.991 1.00 85.62 88 GLU A CA 1
ATOM 701 C C . GLU A 1 88 ? 12.438 9.690 -14.411 1.00 85.62 88 GLU A C 1
ATOM 703 O O . GLU A 1 88 ? 11.605 9.305 -15.230 1.00 85.62 88 GLU A O 1
ATOM 708 N N . ASN A 1 89 ? 13.736 9.787 -14.709 1.00 90.06 89 ASN A N 1
ATOM 709 C CA . ASN A 1 89 ? 14.335 9.394 -15.982 1.00 90.06 89 ASN A CA 1
ATOM 710 C C . ASN A 1 89 ? 14.845 7.944 -15.983 1.00 90.06 89 ASN A C 1
ATOM 712 O O . ASN A 1 89 ? 15.415 7.506 -16.990 1.00 90.06 89 ASN A O 1
ATOM 716 N N . ASP A 1 90 ? 14.673 7.206 -14.882 1.00 91.50 90 ASP A N 1
ATOM 717 C CA . ASP A 1 90 ? 15.009 5.788 -14.835 1.00 91.50 90 ASP A CA 1
ATOM 718 C C . ASP A 1 90 ? 14.188 5.016 -15.876 1.00 91.50 90 ASP A C 1
ATOM 720 O O . ASP A 1 90 ? 12.987 5.216 -16.046 1.00 91.50 90 ASP A O 1
ATOM 724 N N . ASN A 1 91 ? 14.852 4.111 -16.595 1.00 91.50 91 ASN A N 1
ATOM 725 C CA . ASN A 1 91 ? 14.225 3.283 -17.624 1.00 91.50 91 ASN A CA 1
ATOM 726 C C . ASN A 1 91 ? 14.471 1.798 -17.319 1.00 91.50 91 ASN A C 1
ATOM 728 O O . ASN A 1 91 ? 15.326 1.172 -17.962 1.00 91.50 91 ASN A O 1
ATOM 732 N N . PRO A 1 92 ? 13.796 1.243 -16.295 1.00 91.69 92 PRO A N 1
ATOM 733 C CA . PRO A 1 92 ? 13.985 -0.137 -15.886 1.00 91.69 92 PRO A CA 1
ATOM 734 C C . PRO A 1 92 ? 13.545 -1.098 -16.988 1.00 91.69 92 PRO A C 1
ATOM 736 O O . PRO A 1 92 ? 12.511 -0.931 -17.633 1.00 91.69 92 PRO A O 1
ATOM 739 N N . GLU A 1 93 ? 14.328 -2.154 -17.192 1.00 92.50 93 GLU A N 1
ATOM 740 C CA . GLU A 1 93 ? 13.911 -3.231 -18.082 1.00 92.50 93 GLU A CA 1
ATOM 741 C C . GLU A 1 93 ? 12.727 -3.990 -17.473 1.00 92.50 93 GLU A C 1
ATOM 743 O O . GLU A 1 93 ? 12.753 -4.353 -16.295 1.00 92.50 93 GLU A O 1
ATOM 748 N N . LEU A 1 94 ? 11.714 -4.270 -18.296 1.00 93.19 94 LEU A N 1
ATOM 749 C CA . LEU A 1 94 ? 10.509 -4.974 -17.871 1.00 93.19 94 LEU A CA 1
ATOM 750 C C . LEU A 1 94 ? 10.758 -6.492 -17.813 1.00 93.19 94 LEU A C 1
ATOM 752 O O . LEU A 1 94 ? 11.177 -7.079 -18.815 1.00 93.19 94 LEU A O 1
ATOM 756 N N . PRO A 1 95 ? 10.506 -7.151 -16.670 1.00 93.38 95 PRO A N 1
ATOM 757 C CA . PRO A 1 95 ? 10.435 -8.604 -16.605 1.00 93.38 95 PRO A CA 1
ATOM 758 C C . PRO A 1 95 ? 9.326 -9.183 -17.497 1.00 93.38 95 PRO A C 1
ATOM 760 O O . PRO A 1 95 ? 8.249 -8.605 -17.600 1.00 93.38 95 PRO A O 1
ATOM 763 N N . ASP A 1 96 ? 9.532 -10.389 -18.036 1.00 94.31 96 ASP A N 1
ATOM 764 C CA . ASP A 1 96 ? 8.576 -11.059 -18.944 1.00 94.31 96 ASP A CA 1
ATOM 765 C C . ASP A 1 96 ? 7.195 -11.347 -18.324 1.00 94.31 96 ASP A C 1
ATOM 767 O O . ASP A 1 96 ? 6.237 -11.649 -19.033 1.00 94.31 96 ASP A O 1
ATOM 771 N N . TRP A 1 97 ? 7.094 -11.316 -16.994 1.00 92.50 97 TRP A N 1
ATOM 772 C CA . TRP A 1 97 ? 5.850 -11.548 -16.259 1.00 92.50 97 TRP A CA 1
ATOM 773 C C . TRP A 1 97 ? 5.033 -10.269 -16.028 1.00 92.50 97 TRP A C 1
ATOM 775 O O . TRP A 1 97 ? 3.880 -10.371 -15.604 1.00 92.50 97 TRP A O 1
ATOM 785 N N . ILE A 1 98 ? 5.591 -9.084 -16.302 1.00 93.81 98 ILE A N 1
ATOM 786 C CA . ILE A 1 98 ? 4.842 -7.827 -16.240 1.00 93.81 98 ILE A CA 1
ATOM 787 C C . ILE A 1 98 ? 3.759 -7.826 -17.315 1.00 93.81 98 ILE A C 1
ATOM 789 O O . ILE A 1 98 ? 3.986 -8.210 -18.461 1.00 93.81 98 ILE A O 1
ATOM 793 N N . GLY A 1 99 ? 2.562 -7.419 -16.906 1.00 91.25 99 GLY A N 1
ATOM 794 C CA . GLY A 1 99 ? 1.398 -7.343 -17.773 1.00 91.25 99 GLY A CA 1
ATOM 795 C C . GLY A 1 99 ? 1.174 -5.928 -18.287 1.00 91.25 99 GLY A C 1
ATOM 796 O O . GLY A 1 99 ? 2.093 -5.261 -18.760 1.00 91.25 99 GLY A O 1
ATOM 797 N N . ARG A 1 100 ? -0.081 -5.481 -18.247 1.00 92.38 100 ARG A N 1
ATOM 798 C CA . ARG A 1 100 ? -0.471 -4.165 -18.758 1.00 92.38 100 ARG A CA 1
ATOM 799 C C . ARG A 1 100 ? 0.000 -3.070 -17.806 1.00 92.38 100 ARG A C 1
ATOM 801 O O . ARG A 1 100 ? -0.440 -3.045 -16.672 1.00 92.38 100 ARG A O 1
ATOM 808 N N . GLU A 1 101 ? 0.720 -2.079 -18.313 1.00 92.25 101 GLU A N 1
ATOM 809 C CA . GLU A 1 101 ? 1.030 -0.881 -17.533 1.00 92.25 101 GLU A CA 1
ATOM 810 C C . GLU A 1 101 ? -0.241 -0.136 -17.078 1.00 92.25 101 GLU A C 1
ATOM 812 O O . GLU A 1 101 ? -1.116 0.190 -17.888 1.00 92.25 101 GLU A O 1
ATOM 817 N N . VAL A 1 102 ? -0.317 0.154 -15.776 1.00 91.88 102 VAL A N 1
ATOM 818 C CA . VAL A 1 102 ? -1.415 0.912 -15.145 1.00 91.88 102 VAL A CA 1
ATOM 819 C C . VAL A 1 102 ? -0.953 2.202 -14.461 1.00 91.88 102 VAL A C 1
ATOM 821 O O . VAL A 1 102 ? -1.689 2.801 -13.671 1.00 91.88 102 VAL A O 1
ATOM 824 N N . THR A 1 103 ? 0.263 2.661 -14.758 1.00 89.25 103 THR A N 1
ATOM 825 C CA . THR A 1 103 ? 0.819 3.913 -14.235 1.00 89.25 103 THR A CA 1
ATOM 826 C C . THR A 1 103 ? -0.143 5.082 -14.484 1.00 89.25 103 THR A C 1
ATOM 828 O O . THR A 1 103 ? -0.618 5.304 -15.596 1.00 89.25 103 THR A O 1
ATOM 831 N N . GLY A 1 104 ? -0.457 5.849 -13.436 1.00 88.25 104 GLY A N 1
ATOM 832 C CA . GLY A 1 104 ? -1.355 7.009 -13.526 1.00 88.25 104 GLY A CA 1
ATOM 833 C C . GLY A 1 104 ? -2.856 6.683 -13.547 1.00 88.25 104 GLY A C 1
ATOM 834 O O . GLY A 1 104 ? -3.680 7.599 -13.474 1.00 88.25 104 GLY A O 1
ATOM 835 N N . GLU A 1 105 ? -3.256 5.409 -13.573 1.00 92.00 105 GLU A N 1
ATOM 836 C CA . GLU A 1 105 ? -4.663 5.029 -13.461 1.00 92.00 105 GLU A CA 1
ATOM 837 C C . GLU A 1 105 ? -5.149 5.118 -12.009 1.00 92.00 105 GLU A C 1
ATOM 839 O O . GLU A 1 105 ? -4.926 4.231 -11.186 1.00 92.00 105 GLU A O 1
ATOM 844 N N . HIS A 1 106 ? -5.901 6.180 -11.703 1.00 88.38 106 HIS A N 1
ATOM 845 C CA . HIS A 1 106 ? -6.394 6.470 -10.351 1.00 88.38 106 HIS A CA 1
ATOM 846 C C . HIS A 1 106 ? -7.102 5.287 -9.664 1.00 88.38 106 HIS A C 1
ATOM 848 O O . HIS A 1 106 ? -6.995 5.149 -8.445 1.00 88.38 106 HIS A O 1
ATOM 854 N N . ARG A 1 107 ? -7.804 4.424 -10.416 1.00 90.25 107 ARG A N 1
ATOM 855 C CA . ARG A 1 107 ? -8.534 3.265 -9.866 1.00 90.25 107 ARG A CA 1
ATOM 856 C C . ARG A 1 107 ? -7.638 2.272 -9.115 1.00 90.25 107 ARG A C 1
ATOM 858 O O . ARG A 1 107 ? -8.108 1.677 -8.154 1.00 90.25 107 ARG A O 1
ATOM 865 N N . TYR A 1 108 ? -6.361 2.167 -9.483 1.00 90.94 108 TYR A N 1
ATOM 866 C CA . TYR A 1 108 ? -5.385 1.291 -8.825 1.00 90.94 108 TYR A CA 1
ATOM 867 C C . TYR A 1 108 ? -4.605 1.984 -7.699 1.00 90.94 108 TYR A C 1
ATOM 869 O O . TYR A 1 108 ? -3.761 1.368 -7.051 1.00 90.94 108 TYR A O 1
ATOM 877 N N . SER A 1 109 ? -4.884 3.261 -7.418 1.00 90.00 109 SER A N 1
ATOM 878 C CA . SER A 1 109 ? -4.273 3.945 -6.279 1.00 90.00 109 SER A CA 1
ATOM 879 C C . SER A 1 109 ? -4.766 3.361 -4.951 1.00 90.00 109 SER A C 1
ATOM 881 O O . SER A 1 109 ? -5.943 3.030 -4.800 1.00 90.00 109 SER A O 1
ATOM 883 N N . ASN A 1 110 ? -3.902 3.330 -3.929 1.00 89.25 110 ASN A N 1
ATOM 884 C CA . ASN A 1 110 ? -4.297 2.889 -2.582 1.00 89.25 110 ASN A CA 1
ATOM 885 C C . ASN A 1 110 ? -5.490 3.690 -2.024 1.00 89.25 110 ASN A C 1
ATOM 887 O O . ASN A 1 110 ? -6.285 3.158 -1.257 1.00 89.25 110 ASN A O 1
ATOM 891 N N . GLN A 1 111 ? -5.632 4.968 -2.394 1.00 87.38 111 GLN A N 1
ATOM 892 C CA . GLN A 1 111 ? -6.783 5.771 -1.978 1.00 87.38 111 GLN A CA 1
ATOM 893 C C . GLN A 1 111 ? -8.080 5.261 -2.617 1.00 87.38 111 GLN A C 1
ATOM 895 O O . GLN A 1 111 ? -9.081 5.109 -1.916 1.00 87.38 111 GLN A O 1
ATOM 900 N N . ALA A 1 112 ? -8.067 4.985 -3.924 1.00 89.94 112 ALA A N 1
ATOM 901 C CA . ALA A 1 112 ? -9.227 4.445 -4.623 1.00 89.94 112 ALA A CA 1
ATOM 902 C C . ALA A 1 112 ? -9.592 3.050 -4.100 1.00 89.94 112 ALA A C 1
ATOM 904 O O . ALA A 1 112 ? -10.747 2.829 -3.744 1.00 89.94 112 ALA A O 1
ATOM 905 N N . LEU A 1 113 ? -8.605 2.162 -3.940 1.00 91.62 113 LEU A N 1
ATOM 906 C CA . LEU A 1 113 ? -8.802 0.817 -3.389 1.00 91.62 113 LEU A CA 1
ATOM 907 C C . LEU A 1 113 ? -9.405 0.840 -1.971 1.00 91.62 113 LEU A C 1
ATOM 909 O O . LEU A 1 113 ? -10.189 -0.036 -1.623 1.00 91.62 113 LEU A O 1
ATOM 913 N N . ALA A 1 114 ? -9.088 1.841 -1.146 1.00 89.81 114 ALA A N 1
ATOM 914 C CA . ALA A 1 114 ? -9.636 1.950 0.208 1.00 89.81 114 ALA A CA 1
ATOM 915 C C . ALA A 1 114 ? -11.055 2.552 0.264 1.00 89.81 114 ALA A C 1
ATOM 917 O O . ALA A 1 114 ? -11.726 2.436 1.287 1.00 89.81 114 ALA A O 1
ATOM 918 N N . THR A 1 115 ? -11.519 3.229 -0.792 1.00 86.75 115 THR A N 1
ATOM 919 C CA . THR A 1 115 ? -12.752 4.046 -0.745 1.00 86.75 115 THR A CA 1
ATOM 920 C C . THR A 1 115 ? -13.825 3.645 -1.755 1.00 86.75 115 THR A C 1
ATOM 922 O O . THR A 1 115 ? -14.976 4.049 -1.597 1.00 86.75 115 THR A O 1
ATOM 925 N N . GLN A 1 116 ? -13.486 2.860 -2.779 1.00 81.69 116 GLN A N 1
ATOM 926 C CA . GLN A 1 116 ? -14.408 2.449 -3.839 1.00 81.69 116 GLN A CA 1
ATOM 927 C C . GLN A 1 116 ? -14.802 0.978 -3.665 1.00 81.69 116 GLN A C 1
ATOM 929 O O . GLN A 1 116 ? -13.942 0.105 -3.634 1.00 81.69 116 GLN A O 1
ATOM 934 N N . PHE A 1 117 ? -16.107 0.713 -3.546 1.00 62.81 117 PHE A N 1
ATOM 935 C CA . PHE A 1 117 ? -16.653 -0.601 -3.178 1.00 62.81 117 PHE A CA 1
ATOM 936 C C . PHE A 1 117 ? -16.862 -1.571 -4.353 1.00 62.81 117 PHE A C 1
ATOM 938 O O . PHE A 1 117 ? -16.990 -2.768 -4.122 1.00 62.81 117 PHE A O 1
ATOM 945 N N . GLU A 1 118 ? -16.876 -1.085 -5.595 1.00 59.19 118 GLU A N 1
ATOM 946 C CA . GLU A 1 118 ? -17.073 -1.905 -6.797 1.00 59.19 118 GLU A CA 1
ATOM 947 C C . GLU A 1 118 ? -15.973 -1.582 -7.810 1.00 59.19 118 GLU A C 1
ATOM 949 O O . GLU A 1 118 ? -16.001 -0.547 -8.477 1.00 59.19 118 GLU A O 1
ATOM 954 N N . GLN A 1 119 ? -14.977 -2.461 -7.905 1.00 58.69 119 GLN A N 1
ATOM 955 C CA . GLN A 1 119 ? -14.019 -2.462 -9.004 1.00 58.69 119 GLN A CA 1
ATOM 956 C C . GLN A 1 119 ? -14.084 -3.836 -9.674 1.00 58.69 119 GLN A C 1
ATOM 958 O O . GLN A 1 119 ? -13.639 -4.830 -9.106 1.00 58.69 119 GLN A O 1
ATOM 963 N N . GLU A 1 120 ? -14.671 -3.906 -10.869 1.00 58.41 120 GLU A N 1
ATOM 964 C CA . GLU A 1 120 ? -14.524 -5.083 -11.727 1.00 58.41 120 GLU A CA 1
ATOM 965 C C . GLU A 1 120 ? -13.093 -5.082 -12.278 1.00 58.41 120 GLU A C 1
ATOM 967 O O . GLU A 1 120 ? -12.703 -4.214 -13.065 1.00 58.41 120 GLU A O 1
ATOM 972 N N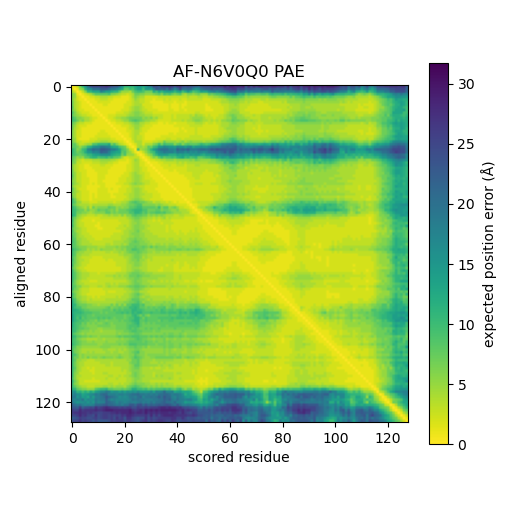 . TYR A 1 121 ? -12.283 -6.030 -11.813 1.00 63.47 121 TYR A N 1
ATOM 973 C CA . TYR A 1 121 ? -10.988 -6.318 -12.414 1.00 63.47 121 TYR A CA 1
ATOM 974 C C . TYR A 1 121 ? -11.234 -7.258 -13.594 1.00 63.47 121 TYR A C 1
ATOM 976 O O . TYR A 1 121 ? -11.716 -8.370 -13.387 1.00 63.47 121 TYR A O 1
ATOM 984 N N . ASP A 1 122 ? -10.946 -6.810 -14.821 1.00 53.72 122 ASP A N 1
ATOM 985 C CA . ASP A 1 122 ? -11.087 -7.639 -16.025 1.00 53.72 122 ASP A CA 1
ATOM 986 C C . ASP A 1 122 ? -10.415 -9.006 -15.803 1.00 53.72 122 ASP A C 1
ATOM 988 O O . ASP A 1 122 ? -9.213 -9.075 -15.532 1.00 53.72 122 ASP A O 1
ATOM 992 N N . GLU A 1 123 ? -11.181 -10.094 -15.942 1.00 42.94 123 GLU A N 1
ATOM 993 C CA . GLU A 1 123 ? -10.810 -11.471 -15.558 1.00 42.94 123 GLU A CA 1
ATOM 994 C C . GLU A 1 123 ? -9.596 -12.071 -16.313 1.00 42.94 123 GLU A C 1
ATOM 996 O O . GLU A 1 123 ? -9.297 -13.257 -16.175 1.00 42.94 123 GLU A O 1
ATOM 1001 N N . LEU A 1 124 ? -8.854 -11.299 -17.116 1.00 37.97 124 LEU A N 1
ATOM 1002 C CA . LEU A 1 124 ? -7.812 -11.823 -18.008 1.00 37.97 124 LEU A CA 1
ATOM 1003 C C . LEU A 1 124 ? -6.516 -10.997 -18.116 1.00 37.97 124 LEU A C 1
ATOM 1005 O O . LEU A 1 124 ? -5.690 -11.308 -18.970 1.00 37.97 124 LEU A O 1
ATOM 1009 N N . SER A 1 125 ? -6.247 -10.037 -17.226 1.00 41.38 125 SER A N 1
ATOM 1010 C CA . SER A 1 125 ? -4.906 -9.426 -17.119 1.00 41.38 125 SER A CA 1
ATOM 1011 C C . SER A 1 125 ? -4.368 -9.588 -15.702 1.00 41.38 125 SER A C 1
ATOM 1013 O O . SER A 1 125 ? -4.491 -8.699 -14.871 1.00 41.38 125 SER A O 1
ATOM 1015 N N . HIS A 1 126 ? -3.789 -10.758 -15.422 1.00 43.59 126 HIS A N 1
ATOM 1016 C CA . HIS A 1 126 ? -3.276 -11.157 -14.100 1.00 43.59 126 HIS A CA 1
ATOM 1017 C C . HIS A 1 126 ? -2.003 -10.418 -13.653 1.00 43.59 126 HIS A C 1
ATOM 1019 O O . HIS A 1 126 ? -1.400 -10.787 -12.648 1.00 43.59 126 HIS A O 1
ATOM 1025 N N . THR A 1 127 ? -1.599 -9.381 -14.374 1.00 44.12 127 THR A N 1
ATOM 1026 C CA . THR A 1 127 ? -0.504 -8.502 -13.991 1.00 44.12 127 THR A CA 1
ATOM 1027 C C . THR A 1 127 ? -0.774 -7.110 -14.539 1.00 44.12 127 THR A C 1
ATOM 1029 O O . THR A 1 127 ? -1.142 -6.937 -15.708 1.00 44.12 127 THR A O 1
ATOM 1032 N N . ALA A 1 128 ? -0.631 -6.138 -13.652 1.00 46.03 128 ALA A N 1
ATOM 1033 C CA . ALA A 1 128 ? -0.654 -4.719 -13.928 1.00 46.03 128 ALA A CA 1
ATOM 1034 C C . ALA A 1 128 ? 0.572 -4.076 -13.281 1.00 46.03 128 ALA A C 1
ATOM 1036 O O . ALA A 1 128 ? 0.942 -4.558 -12.182 1.00 46.03 128 ALA A O 1
#

Mean predicted aligned error: 6.51 Å

Radius of gyration: 16.33 Å; Cα contacts (8 Å, |Δi|>4): 199; chains: 1; bounding box: 36×34×39 Å

Secondary structure (DSSP, 8-state):
--EEEEEEEEETTTEEEEEEEEEETTEEEEEEEEE-HHHHHHHHHT-SS---EEEEEEEEETTEEEEEEEEEGGGTT-EEEEEE-SSTT--PPPPTT--S--TT-GGGSHHHHHH-S-----TT----

pLDDT: mean 86.97, std 14.54, range [37.97, 98.06]

Foldseek 3Di:
DWDWDWDWDDDPLAWIKIWIWTGDDPDTDIDIDTDDSVVSVVVLVVDDFDDWDWDWDWDDDPNWTWTWTQTDDLCHLDIEIDIDDPDPPDDDDDDPLAWDDPPPPPCPDPVNNRHPNDDDDPPPTSHD

Solvent-accessible surface area (backbone atoms only — not comparable to full-atom values): 8001 Å² total; per-residue (Å²): 129,81,49,71,48,78,46,80,46,77,44,92,92,73,45,21,37,42,36,43,38,42,42,59,92,95,54,60,54,73,48,78,42,81,48,58,53,70,59,46,53,58,50,59,75,66,55,85,65,46,76,85,42,67,51,76,43,81,45,79,50,99,93,36,42,33,42,37,35,44,32,30,78,91,46,55,79,46,38,42,61,46,73,65,69,96,50,96,82,63,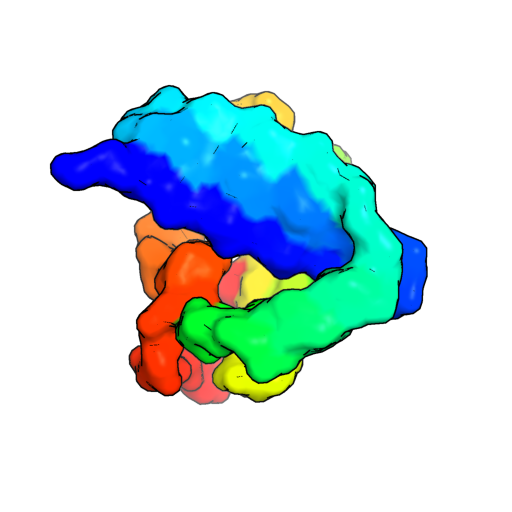80,80,81,81,60,91,77,64,52,54,87,54,85,88,46,61,74,77,34,72,68,37,55,27,68,55,93,80,76,90,72,71,96,81,63,84,22,45